Protein AF-A0A7S1SFV0-F1 (afdb_monomer_lite)

Sequence (123 aa):
PGSSALPRGGRAPKQPWRLMPHLRKTSHKAMRVTLEAAAARWNTELPDQCCCEFHAALGVARDICLSLLEKSCHETPMERQPGHCGQCGILGVQTDAGGRCNICGHDQHSAGGGEQSGSLMTL

Radius of gyration: 22.49 Å; chains: 1; bounding box: 50×84×43 Å

Organism: Alexandrium catenella (NCBI:txid2925)

pLDDT: mean 78.92, std 13.85, range [47.81, 95.56]

Structure (mmCIF, N/CA/C/O backbone):
data_AF-A0A7S1SFV0-F1
#
_entry.id   AF-A0A7S1SFV0-F1
#
loop_
_atom_site.group_PDB
_atom_site.id
_atom_site.type_symbol
_atom_site.label_atom_id
_atom_site.label_alt_id
_atom_site.label_comp_id
_atom_site.label_asym_id
_atom_site.label_entity_id
_atom_site.label_seq_id
_atom_site.pdbx_PDB_ins_code
_atom_site.Cartn_x
_atom_site.Cartn_y
_atom_site.Cartn_z
_atom_site.occupancy
_atom_site.B_iso_or_equiv
_atom_site.auth_seq_id
_atom_site.auth_comp_id
_atom_site.auth_asym_id
_atom_site.auth_atom_id
_atom_site.pdbx_PDB_model_num
ATOM 1 N N . PRO A 1 1 ? 16.773 50.721 -30.191 1.00 48.06 1 PRO A N 1
ATOM 2 C CA . PRO A 1 1 ? 17.404 50.473 -28.874 1.00 48.06 1 PRO A CA 1
ATOM 3 C C . PRO A 1 1 ? 16.341 50.239 -27.787 1.00 48.06 1 PRO A C 1
ATOM 5 O O . PRO A 1 1 ? 15.822 51.182 -27.206 1.00 48.06 1 PRO A O 1
ATOM 8 N N . GLY A 1 2 ? 15.975 48.975 -27.571 1.00 53.78 2 GLY A N 1
ATOM 9 C CA . GLY A 1 2 ? 15.012 48.561 -26.550 1.00 53.78 2 GLY A CA 1
ATOM 10 C C . GLY A 1 2 ? 15.431 47.207 -25.996 1.00 53.78 2 GLY A C 1
ATOM 11 O O . GLY A 1 2 ? 14.980 46.172 -26.474 1.00 53.78 2 GLY A O 1
ATOM 12 N N . SER A 1 3 ? 16.365 47.220 -25.045 1.00 57.78 3 SER A N 1
ATOM 13 C CA . SER A 1 3 ? 16.835 46.013 -24.363 1.00 57.78 3 SER A CA 1
ATOM 14 C C . SER A 1 3 ? 15.762 45.515 -23.399 1.00 57.78 3 SER A C 1
ATOM 16 O O . SER A 1 3 ? 15.602 46.055 -22.308 1.00 57.78 3 SER A O 1
ATOM 18 N N . SER A 1 4 ? 15.036 44.470 -23.800 1.00 63.72 4 SER A N 1
ATOM 19 C CA . SER A 1 4 ? 14.206 43.681 -22.888 1.00 63.72 4 SER A CA 1
ATOM 20 C C . SER A 1 4 ? 15.109 42.817 -22.013 1.00 63.72 4 SER A C 1
ATOM 22 O O . SER A 1 4 ? 15.677 41.821 -22.461 1.00 63.72 4 SER A O 1
ATOM 24 N N . ALA A 1 5 ? 15.270 43.232 -20.760 1.00 62.44 5 ALA A N 1
ATOM 25 C CA . ALA A 1 5 ? 15.933 42.452 -19.730 1.00 62.44 5 ALA A CA 1
ATOM 26 C C . ALA A 1 5 ? 15.050 41.254 -19.345 1.00 62.44 5 ALA A C 1
ATOM 28 O O . ALA A 1 5 ? 13.942 41.422 -18.841 1.00 62.44 5 ALA A O 1
ATOM 29 N N . LEU A 1 6 ? 15.543 40.036 -19.575 1.00 62.28 6 LEU A N 1
ATOM 30 C CA . LEU A 1 6 ? 14.917 38.822 -19.052 1.00 62.28 6 LEU A CA 1
ATOM 31 C C . LEU A 1 6 ? 15.194 38.704 -17.542 1.00 62.28 6 LEU A C 1
ATOM 33 O O . LEU A 1 6 ? 16.354 38.838 -17.135 1.00 62.28 6 LEU A O 1
ATOM 37 N N . PRO A 1 7 ? 14.187 38.401 -16.701 1.00 61.00 7 PRO A N 1
ATOM 38 C CA . PRO A 1 7 ? 14.411 38.148 -15.285 1.00 61.00 7 PRO A CA 1
ATOM 39 C C . PRO A 1 7 ? 15.166 36.824 -15.100 1.00 61.00 7 PRO A C 1
ATOM 41 O O . PRO A 1 7 ? 14.650 35.735 -15.354 1.00 61.00 7 PRO A O 1
ATOM 44 N N . ARG A 1 8 ? 16.418 36.921 -14.640 1.00 67.19 8 ARG A N 1
ATOM 45 C CA . ARG A 1 8 ? 17.223 35.788 -14.169 1.00 67.19 8 ARG A CA 1
ATOM 46 C C . ARG A 1 8 ? 16.876 35.535 -12.702 1.00 67.19 8 ARG A C 1
ATOM 48 O O . ARG A 1 8 ? 17.164 36.385 -11.868 1.00 67.19 8 ARG A O 1
ATOM 55 N N . GLY A 1 9 ? 16.291 34.379 -12.374 1.00 58.69 9 GLY A N 1
ATOM 56 C CA . GLY A 1 9 ? 16.179 33.976 -10.963 1.00 58.69 9 GLY A CA 1
ATOM 57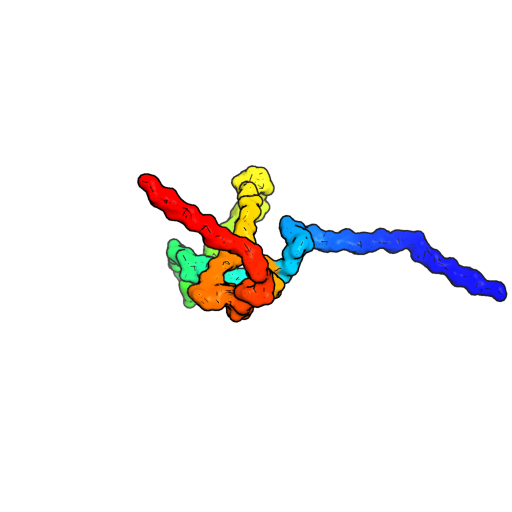 C C . GLY A 1 9 ? 15.125 32.943 -10.561 1.00 58.69 9 GLY A C 1
ATOM 58 O O . GLY A 1 9 ? 14.983 32.693 -9.367 1.00 58.69 9 GLY A O 1
ATOM 59 N N . GLY A 1 10 ? 14.388 32.323 -11.487 1.00 62.00 10 GLY A N 1
ATOM 60 C CA . GLY A 1 10 ? 13.471 31.235 -11.134 1.00 62.00 10 GLY A CA 1
ATOM 61 C C . GLY A 1 10 ? 14.244 29.996 -10.677 1.00 62.00 10 GLY A C 1
ATOM 62 O O . GLY A 1 10 ? 14.825 29.291 -11.500 1.00 62.00 10 GLY A O 1
ATOM 63 N N . ARG A 1 11 ? 14.277 29.725 -9.368 1.00 63.19 11 ARG A N 1
ATOM 64 C CA . ARG A 1 11 ? 14.809 28.470 -8.817 1.00 63.19 11 ARG A CA 1
ATOM 65 C C . ARG A 1 11 ? 13.978 27.331 -9.423 1.00 63.19 11 ARG A C 1
ATOM 67 O O . ARG A 1 11 ? 12.772 27.286 -9.192 1.00 63.19 11 ARG A O 1
ATOM 74 N N . ALA A 1 12 ? 14.595 26.464 -10.229 1.00 63.03 12 ALA A N 1
ATOM 75 C CA . ALA A 1 12 ? 13.890 25.340 -10.841 1.00 63.03 12 ALA A CA 1
ATOM 76 C C . ALA A 1 12 ? 13.146 24.546 -9.749 1.00 63.03 12 ALA A C 1
ATOM 78 O O . ALA A 1 12 ? 13.726 24.324 -8.677 1.00 63.03 12 ALA A O 1
ATOM 79 N N . PRO A 1 13 ? 11.878 24.150 -9.972 1.00 64.00 13 PRO A N 1
ATOM 80 C CA . PRO A 1 13 ? 11.139 23.374 -8.990 1.00 64.00 13 PRO A CA 1
ATOM 81 C C . PRO A 1 13 ? 11.944 22.116 -8.674 1.00 64.00 13 PRO A C 1
ATOM 83 O O . PRO A 1 13 ? 12.298 21.351 -9.574 1.00 64.00 13 PRO A O 1
ATOM 86 N N . LYS A 1 14 ? 12.283 21.932 -7.391 1.00 73.56 14 LYS A N 1
ATOM 87 C CA . LYS A 1 14 ? 12.921 20.701 -6.925 1.00 73.56 14 LYS A CA 1
ATOM 88 C C . LYS A 1 14 ? 11.998 19.562 -7.342 1.00 73.56 14 LYS A C 1
ATOM 90 O O . LYS A 1 14 ? 10.849 19.519 -6.908 1.00 73.56 14 LYS A O 1
ATOM 95 N N . GLN A 1 15 ? 12.484 18.695 -8.228 1.00 66.69 15 GLN A N 1
ATOM 96 C CA . GLN A 1 15 ? 11.766 17.486 -8.618 1.00 66.69 15 GLN A CA 1
ATOM 97 C C . GLN A 1 15 ? 11.280 16.782 -7.340 1.00 66.69 15 GLN A C 1
ATOM 99 O O . GLN A 1 15 ? 12.063 16.674 -6.389 1.00 66.69 15 GLN A O 1
ATOM 104 N N . PRO A 1 16 ? 10.009 16.346 -7.276 1.00 77.75 16 PRO A N 1
ATOM 105 C CA . PRO A 1 16 ? 9.494 15.679 -6.091 1.00 77.75 16 PRO A CA 1
ATOM 106 C C . PRO A 1 16 ? 10.353 14.447 -5.804 1.00 77.75 16 PRO A C 1
ATOM 108 O O . PRO A 1 16 ? 10.574 13.615 -6.689 1.00 77.75 16 PRO A O 1
ATOM 111 N N . TRP A 1 17 ? 10.871 14.367 -4.578 1.00 78.50 17 TRP A N 1
ATOM 112 C CA . TRP A 1 17 ? 11.728 13.267 -4.153 1.00 78.50 17 TRP A CA 1
ATOM 113 C C . TRP A 1 17 ? 10.957 11.947 -4.264 1.00 78.50 17 TRP A C 1
ATOM 115 O O . TRP A 1 17 ? 9.796 11.854 -3.865 1.00 78.50 17 TRP A O 1
ATOM 125 N N . ARG A 1 18 ? 11.589 10.937 -4.866 1.00 83.38 18 ARG A N 1
ATOM 126 C CA . ARG A 1 18 ? 11.040 9.585 -5.014 1.00 83.38 18 ARG A CA 1
ATOM 127 C C . ARG A 1 18 ? 11.888 8.633 -4.194 1.00 83.38 18 ARG A C 1
ATOM 129 O O . ARG A 1 18 ? 13.108 8.769 -4.196 1.00 83.38 18 ARG A O 1
ATOM 136 N N . LEU A 1 19 ? 11.245 7.629 -3.600 1.00 81.50 19 LEU A N 1
ATOM 137 C CA . LEU A 1 19 ? 11.936 6.580 -2.849 1.00 81.50 19 LEU A CA 1
ATOM 138 C C . LEU A 1 19 ? 13.032 5.900 -3.689 1.00 81.50 19 LEU A C 1
ATOM 140 O O . LEU A 1 19 ? 14.136 5.667 -3.209 1.00 81.50 19 LEU A O 1
ATOM 144 N N . MET A 1 20 ? 12.744 5.643 -4.970 1.00 82.75 20 MET A N 1
ATOM 145 C CA . MET A 1 20 ? 13.704 5.119 -5.944 1.00 82.75 20 MET A CA 1
ATOM 146 C C . MET A 1 20 ? 13.719 6.025 -7.186 1.00 82.75 20 MET A C 1
ATOM 148 O O . MET A 1 20 ? 12.883 5.862 -8.077 1.00 82.75 20 MET A O 1
ATOM 152 N N . PRO A 1 21 ? 14.634 7.013 -7.263 1.00 85.12 21 PRO A N 1
ATOM 153 C CA . PRO A 1 21 ? 14.627 8.034 -8.319 1.00 85.12 21 PRO A CA 1
ATOM 154 C C . PRO A 1 21 ? 14.799 7.492 -9.741 1.00 85.12 21 PRO A C 1
ATOM 156 O O . PRO A 1 21 ? 14.310 8.099 -10.689 1.00 85.12 21 PRO A O 1
ATOM 159 N N . HIS A 1 22 ? 15.474 6.350 -9.881 1.00 82.62 22 HIS A N 1
ATOM 160 C CA . HIS A 1 22 ? 15.736 5.688 -11.160 1.00 82.62 22 HIS A CA 1
ATOM 161 C C . HIS A 1 22 ? 14.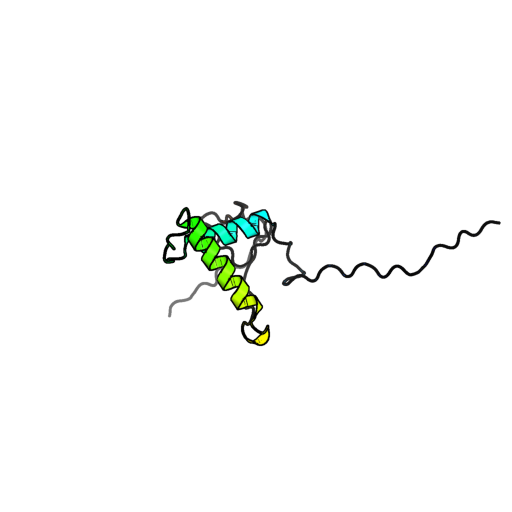545 4.862 -11.668 1.00 82.62 22 HIS A C 1
ATOM 163 O O . HIS A 1 22 ? 14.588 4.358 -12.787 1.00 82.62 22 HIS A O 1
ATOM 169 N N . LEU A 1 23 ? 13.477 4.728 -10.874 1.00 81.06 23 LEU A N 1
ATOM 170 C CA . LEU A 1 23 ? 12.288 3.971 -11.247 1.00 81.06 23 LEU A CA 1
ATOM 171 C C . LEU A 1 23 ? 11.146 4.873 -11.717 1.00 81.06 23 LEU A C 1
ATOM 173 O O . LEU A 1 23 ? 11.020 6.053 -11.351 1.00 81.06 23 LEU A O 1
ATOM 177 N N . ARG A 1 24 ? 10.258 4.288 -12.527 1.00 84.94 24 ARG A N 1
ATOM 178 C CA . ARG A 1 24 ? 9.001 4.937 -12.903 1.00 84.94 24 ARG A CA 1
ATOM 179 C C . ARG A 1 24 ? 8.113 5.096 -11.673 1.00 84.94 24 ARG A C 1
ATOM 181 O O . ARG A 1 24 ? 8.024 4.209 -10.831 1.00 84.94 24 ARG A O 1
ATOM 188 N N . LYS A 1 25 ? 7.425 6.238 -11.590 1.00 88.06 25 LYS A N 1
ATOM 189 C CA . LYS A 1 25 ? 6.415 6.473 -10.555 1.00 88.06 25 LYS A CA 1
ATOM 190 C C . LYS A 1 25 ? 5.304 5.437 -10.715 1.00 88.06 25 LYS A C 1
ATOM 192 O O . LYS A 1 25 ? 4.716 5.338 -11.791 1.00 88.06 25 LYS A O 1
ATOM 197 N N . THR A 1 26 ? 4.975 4.744 -9.633 1.00 91.50 26 THR A N 1
ATOM 198 C CA . THR A 1 26 ? 3.822 3.851 -9.599 1.00 91.50 26 THR A CA 1
ATOM 199 C C . THR A 1 26 ? 2.538 4.614 -9.914 1.00 91.50 26 THR A C 1
ATOM 201 O O . THR A 1 26 ? 2.283 5.685 -9.357 1.00 91.50 26 THR A O 1
ATOM 204 N N . SER A 1 27 ? 1.721 4.085 -10.826 1.00 91.56 27 SER A N 1
ATOM 205 C CA . SER A 1 27 ? 0.443 4.723 -11.161 1.00 91.56 27 SER A CA 1
ATOM 206 C C . SER A 1 27 ? -0.544 4.626 -9.992 1.00 91.56 27 SER A C 1
ATOM 208 O O . SER A 1 27 ? -0.553 3.637 -9.263 1.00 91.56 27 SER A O 1
ATOM 210 N N . HIS A 1 28 ? -1.425 5.619 -9.836 1.00 92.00 28 HIS A N 1
ATOM 211 C CA . HIS A 1 28 ? -2.441 5.603 -8.773 1.00 92.00 28 HIS A CA 1
ATOM 212 C C . HIS A 1 28 ? -3.364 4.375 -8.876 1.00 92.00 28 HIS A C 1
ATOM 214 O O . HIS A 1 28 ? -3.729 3.774 -7.870 1.00 92.00 28 HIS A O 1
ATOM 220 N N . LYS A 1 29 ? -3.682 3.950 -10.108 1.00 92.38 29 LYS A N 1
ATOM 221 C CA . LYS A 1 29 ? -4.426 2.711 -10.369 1.00 92.38 29 LYS A CA 1
ATOM 222 C C . LYS A 1 29 ? -3.681 1.487 -9.832 1.00 92.38 29 LYS A C 1
ATOM 224 O O . LYS A 1 29 ? -4.298 0.669 -9.163 1.00 92.38 29 LYS A O 1
ATOM 229 N N . ALA A 1 30 ? -2.378 1.376 -10.102 1.00 89.12 30 ALA A N 1
ATOM 230 C CA . ALA A 1 30 ? -1.571 0.267 -9.599 1.00 89.12 30 ALA A CA 1
ATOM 231 C C . ALA A 1 30 ? -1.499 0.274 -8.066 1.00 89.12 30 ALA A C 1
ATOM 233 O O . ALA A 1 30 ? -1.712 -0.775 -7.477 1.00 89.12 30 ALA A O 1
ATOM 234 N N . MET A 1 31 ? -1.304 1.441 -7.434 1.00 92.50 31 MET A N 1
ATOM 235 C CA . MET A 1 31 ? -1.318 1.575 -5.967 1.00 92.50 31 MET A CA 1
ATOM 236 C C . MET A 1 31 ? -2.636 1.082 -5.355 1.00 92.50 31 MET A C 1
ATOM 238 O O . MET A 1 31 ? -2.621 0.313 -4.395 1.00 92.50 31 MET A O 1
ATOM 242 N N . ARG A 1 32 ? -3.775 1.489 -5.933 1.00 93.81 32 ARG A N 1
ATOM 243 C CA . ARG A 1 32 ? -5.100 1.064 -5.468 1.00 93.81 32 ARG A CA 1
ATOM 244 C C . ARG A 1 32 ? -5.278 -0.448 -5.589 1.00 93.81 32 ARG A C 1
ATOM 246 O O . ARG A 1 32 ? -5.604 -1.088 -4.601 1.00 93.81 32 ARG A O 1
ATOM 253 N N . VAL A 1 33 ? -4.989 -1.016 -6.761 1.00 92.50 33 VAL A N 1
ATOM 254 C CA . VAL A 1 33 ? -5.103 -2.467 -6.998 1.00 92.50 33 VAL A CA 1
ATOM 255 C C . VAL A 1 33 ? -4.192 -3.257 -6.060 1.00 92.50 33 VAL A C 1
ATOM 257 O O . VAL A 1 33 ? -4.599 -4.291 -5.543 1.00 92.50 33 VAL A O 1
ATOM 260 N N . THR A 1 34 ? -2.973 -2.779 -5.791 1.00 91.94 34 THR A N 1
ATOM 261 C CA . THR A 1 34 ? -2.092 -3.452 -4.828 1.00 91.94 34 THR A CA 1
ATOM 262 C C . THR A 1 34 ? -2.618 -3.398 -3.403 1.00 91.94 34 THR A C 1
ATOM 264 O O . THR A 1 34 ? -2.469 -4.381 -2.685 1.00 91.94 34 THR A O 1
ATOM 267 N N . LEU A 1 35 ? -3.246 -2.292 -2.996 1.00 94.06 35 LEU A N 1
ATOM 268 C CA . LEU A 1 35 ? -3.854 -2.189 -1.673 1.00 94.06 35 LEU A CA 1
ATOM 269 C C . LEU A 1 35 ? -5.085 -3.096 -1.560 1.00 94.06 35 LEU A C 1
ATOM 271 O O . LEU A 1 35 ? -5.206 -3.819 -0.581 1.00 94.06 35 LEU A O 1
ATOM 275 N N . GLU A 1 36 ? -5.947 -3.116 -2.581 1.00 93.00 36 GLU A N 1
ATOM 276 C CA . GLU A 1 36 ? -7.106 -4.016 -2.668 1.00 93.00 36 GLU A CA 1
ATOM 277 C C . GLU A 1 36 ? -6.669 -5.487 -2.583 1.00 93.00 36 GLU A C 1
ATOM 279 O O . GLU A 1 36 ? -7.191 -6.249 -1.773 1.00 93.00 36 GLU A O 1
ATOM 284 N N . ALA A 1 37 ? -5.661 -5.876 -3.369 1.00 90.75 37 ALA A N 1
ATOM 285 C CA . ALA A 1 37 ? -5.123 -7.233 -3.372 1.00 90.75 37 ALA A CA 1
ATOM 286 C C . ALA A 1 37 ? -4.434 -7.613 -2.052 1.00 90.75 37 ALA A C 1
ATOM 288 O O . ALA A 1 37 ? -4.449 -8.785 -1.680 1.00 90.75 37 ALA A O 1
ATOM 289 N N . ALA A 1 38 ? -3.813 -6.654 -1.358 1.00 92.00 38 ALA A N 1
ATOM 290 C CA . ALA A 1 38 ? -3.231 -6.878 -0.038 1.00 92.00 38 ALA A CA 1
ATOM 291 C C . ALA A 1 38 ? -4.323 -7.056 1.025 1.00 92.00 38 ALA A C 1
ATOM 293 O O . ALA A 1 38 ? -4.301 -8.051 1.744 1.00 92.00 38 ALA A O 1
ATOM 294 N N . ALA A 1 39 ? -5.300 -6.147 1.067 1.00 92.56 39 ALA A N 1
ATOM 295 C CA . ALA A 1 39 ? -6.414 -6.182 2.010 1.00 92.56 39 ALA A CA 1
ATOM 296 C C . ALA A 1 39 ? -7.251 -7.463 1.865 1.00 92.56 39 ALA A C 1
ATOM 298 O O . ALA A 1 39 ? -7.614 -8.072 2.864 1.00 92.56 39 ALA A O 1
ATOM 299 N N . ALA A 1 40 ? -7.473 -7.939 0.635 1.00 89.88 40 ALA A N 1
ATOM 300 C CA . ALA A 1 40 ? -8.196 -9.186 0.364 1.00 89.88 40 ALA A CA 1
ATOM 301 C C . ALA A 1 40 ? -7.499 -10.459 0.892 1.00 89.88 40 ALA A C 1
ATOM 303 O O . ALA A 1 40 ? -8.095 -11.531 0.878 1.00 89.88 40 ALA A O 1
ATOM 304 N N . ARG A 1 41 ? -6.232 -10.372 1.321 1.00 92.75 41 ARG A N 1
ATOM 305 C CA . ARG A 1 41 ? -5.480 -11.495 1.911 1.00 92.75 41 ARG A CA 1
ATOM 306 C C . ARG A 1 41 ? -5.448 -11.452 3.434 1.00 92.75 41 ARG A C 1
ATOM 308 O O . ARG A 1 41 ? -4.865 -12.344 4.047 1.00 92.75 41 ARG A O 1
ATOM 315 N N . TRP A 1 42 ? -5.987 -10.403 4.046 1.00 92.69 42 TRP A N 1
ATOM 316 C CA . TRP A 1 42 ? -5.989 -10.269 5.492 1.00 92.69 42 TRP A CA 1
ATOM 317 C C . TRP A 1 42 ? -7.189 -10.996 6.074 1.00 92.69 42 TRP A C 1
ATOM 319 O O . TRP A 1 42 ? -8.315 -10.832 5.615 1.00 92.69 42 TRP A O 1
ATOM 329 N N . ASN A 1 43 ? -6.937 -11.787 7.109 1.00 91.38 43 ASN A N 1
ATOM 330 C CA . ASN A 1 43 ? -7.986 -12.426 7.884 1.00 91.38 43 ASN A CA 1
ATOM 331 C C . ASN A 1 43 ? -8.350 -11.510 9.059 1.00 91.38 43 ASN A C 1
ATOM 333 O O . ASN A 1 43 ? -7.763 -11.620 10.135 1.00 91.38 43 ASN A O 1
ATOM 337 N N . THR A 1 44 ? -9.231 -10.544 8.813 1.00 89.88 44 THR A N 1
ATOM 338 C CA . THR A 1 44 ? -9.662 -9.550 9.807 1.00 89.88 44 THR A CA 1
ATOM 339 C C . THR A 1 44 ? -11.047 -9.873 10.342 1.00 89.88 44 THR A C 1
ATOM 341 O O . THR A 1 44 ? -11.896 -10.369 9.605 1.00 89.88 44 THR A O 1
ATOM 344 N N . GLU A 1 45 ? -11.307 -9.520 11.598 1.00 90.19 45 GLU A N 1
ATOM 345 C CA . GLU A 1 45 ? -12.666 -9.549 12.138 1.00 90.19 45 GLU A CA 1
ATOM 346 C C . GLU A 1 45 ? -13.554 -8.536 11.400 1.00 90.19 45 GLU A C 1
ATOM 348 O O . GLU A 1 45 ? -13.088 -7.462 11.012 1.00 90.19 45 GLU A O 1
ATOM 353 N N . LEU A 1 46 ? -14.824 -8.890 11.189 1.00 88.69 46 LEU A N 1
ATOM 354 C CA . LEU A 1 46 ? -15.810 -8.029 10.542 1.00 88.69 46 LEU A CA 1
ATOM 355 C C . LEU A 1 46 ? -16.552 -7.217 11.618 1.00 88.69 46 LEU A C 1
ATOM 357 O O . LEU A 1 46 ? -17.325 -7.806 12.370 1.00 88.69 46 LEU A O 1
ATOM 361 N N . PRO A 1 47 ? -16.362 -5.888 11.705 1.00 88.00 47 PRO A N 1
ATOM 362 C CA 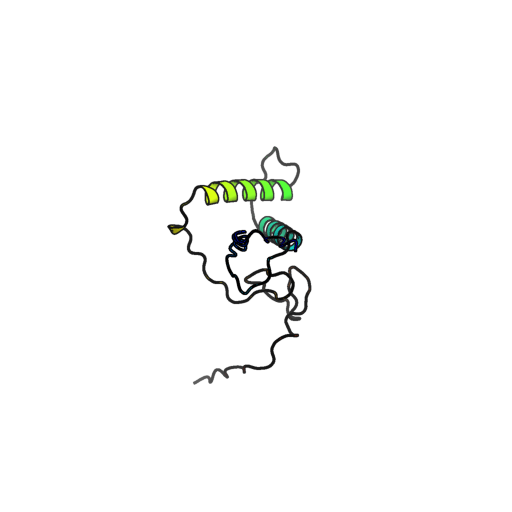. PRO A 1 47 ? -17.130 -5.063 12.628 1.00 88.00 47 PRO A CA 1
ATOM 363 C C . PRO A 1 47 ? -18.589 -4.961 12.173 1.00 88.00 47 PRO A C 1
ATOM 365 O O . PRO A 1 47 ? -18.851 -4.804 10.979 1.00 88.00 47 PRO A O 1
ATOM 368 N N . ASP A 1 48 ? -19.525 -4.921 13.122 1.00 89.75 48 ASP A N 1
ATOM 369 C CA . ASP A 1 48 ? -20.972 -4.850 12.844 1.00 89.75 48 ASP A CA 1
ATOM 370 C C . ASP A 1 48 ? -21.386 -3.625 12.004 1.00 89.75 48 ASP A C 1
ATOM 372 O O . ASP A 1 48 ? -22.407 -3.635 11.319 1.00 89.75 48 ASP A O 1
ATOM 376 N N . GLN A 1 49 ? -20.587 -2.553 12.030 1.00 91.44 49 GLN A N 1
ATOM 377 C CA . GLN A 1 49 ? -20.836 -1.316 11.280 1.00 91.44 49 GLN A CA 1
ATOM 378 C C . GLN A 1 49 ? -20.348 -1.326 9.819 1.00 91.44 49 GLN A C 1
ATOM 380 O O . GLN A 1 49 ? -20.538 -0.339 9.104 1.00 91.44 49 GLN A O 1
ATOM 385 N N . CYS A 1 50 ? -19.700 -2.395 9.353 1.00 92.19 50 CYS A N 1
ATOM 386 C CA . CYS A 1 50 ? -19.208 -2.484 7.979 1.00 92.19 50 CYS A CA 1
ATOM 387 C C . CYS A 1 50 ? -20.231 -3.155 7.056 1.00 92.19 50 CYS A C 1
ATOM 389 O O . CYS A 1 50 ? -20.837 -4.163 7.395 1.00 92.19 50 CYS A O 1
ATOM 391 N N . CYS A 1 51 ? -20.387 -2.633 5.837 1.00 93.06 51 CYS A N 1
ATOM 392 C CA . CYS A 1 51 ? -21.340 -3.195 4.876 1.00 93.06 51 CYS A CA 1
ATOM 393 C C . CYS A 1 51 ? -20.854 -4.484 4.186 1.00 93.06 51 CYS A C 1
ATOM 395 O O . CYS A 1 51 ? -21.670 -5.189 3.596 1.00 93.06 51 CYS A O 1
ATOM 397 N N . CYS A 1 52 ? -19.548 -4.780 4.213 1.00 92.38 52 CYS A N 1
ATOM 398 C CA . CYS A 1 52 ? -18.964 -6.027 3.712 1.00 92.38 52 CYS A CA 1
ATOM 399 C C . CYS A 1 52 ? -17.530 -6.244 4.232 1.00 92.38 52 CYS A C 1
ATOM 401 O O . CYS A 1 52 ? -16.890 -5.311 4.723 1.00 92.38 52 CYS A O 1
ATOM 403 N N . GLU A 1 53 ? -17.004 -7.458 4.038 1.00 93.06 53 GLU A N 1
ATOM 404 C CA . GLU A 1 53 ? -15.629 -7.866 4.383 1.00 93.06 53 GLU A CA 1
ATOM 405 C C . GLU A 1 53 ? -14.569 -6.953 3.761 1.00 93.06 53 GLU A C 1
ATOM 407 O O . GLU A 1 53 ? -13.617 -6.548 4.423 1.00 93.06 53 GLU A O 1
ATOM 412 N N . PHE A 1 54 ? -14.766 -6.550 2.504 1.00 91.88 54 PHE A N 1
ATOM 413 C CA . PHE A 1 54 ? -13.839 -5.657 1.815 1.00 91.88 54 PHE A CA 1
ATOM 414 C C . PHE A 1 54 ? -13.742 -4.281 2.490 1.00 91.88 54 PHE A C 1
ATOM 416 O O . PHE A 1 54 ? -12.642 -3.767 2.696 1.00 91.88 54 PHE A O 1
ATOM 423 N N . HIS A 1 55 ? -14.874 -3.683 2.876 1.00 93.25 55 HIS A N 1
ATOM 424 C CA . HIS A 1 55 ? -14.861 -2.393 3.570 1.00 93.25 55 HIS A CA 1
ATOM 425 C C . HIS A 1 55 ? -14.331 -2.507 5.004 1.00 9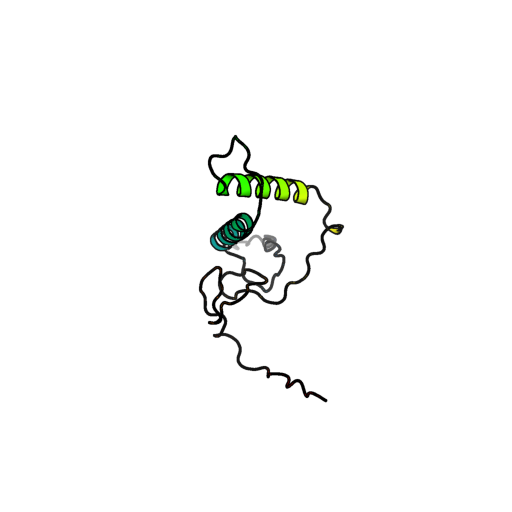3.25 55 HIS A C 1
ATOM 427 O O . HIS A 1 55 ? -13.697 -1.563 5.472 1.00 93.25 55 HIS A O 1
ATOM 433 N N . ALA A 1 56 ? -14.518 -3.648 5.673 1.00 94.06 56 ALA A N 1
ATOM 434 C CA . ALA A 1 56 ? -13.871 -3.913 6.957 1.00 94.06 56 ALA A CA 1
ATOM 435 C C . ALA A 1 56 ? -12.345 -3.999 6.819 1.00 94.06 56 ALA A C 1
ATOM 437 O O . ALA A 1 56 ? -11.631 -3.294 7.530 1.00 94.06 56 ALA A O 1
ATOM 438 N N . ALA A 1 57 ? -11.839 -4.758 5.842 1.00 94.75 57 ALA A N 1
ATOM 439 C CA . ALA A 1 57 ? -10.406 -4.864 5.577 1.00 94.75 57 ALA A CA 1
ATOM 440 C C . ALA A 1 57 ? -9.782 -3.507 5.199 1.00 94.75 57 ALA A C 1
ATOM 442 O O . ALA A 1 57 ? -8.683 -3.181 5.650 1.00 94.75 57 ALA A O 1
ATOM 443 N N . LEU A 1 58 ? -10.489 -2.669 4.426 1.00 94.50 58 LEU A N 1
ATOM 444 C CA . LEU A 1 58 ? -10.055 -1.294 4.145 1.00 94.50 58 LEU A CA 1
ATOM 445 C C . LEU A 1 58 ? -10.072 -0.392 5.386 1.00 94.50 58 LEU A C 1
ATOM 447 O O . LEU A 1 58 ? -9.196 0.463 5.516 1.00 94.50 58 LEU A O 1
ATOM 451 N N . GLY A 1 59 ? -11.037 -0.573 6.291 1.00 94.19 59 GLY A N 1
ATOM 452 C CA . GLY A 1 59 ? -11.060 0.098 7.592 1.00 94.19 59 GLY A CA 1
ATOM 453 C C . GLY A 1 59 ? -9.817 -0.242 8.412 1.00 94.19 59 GLY A C 1
ATOM 454 O O . GLY A 1 59 ? -9.084 0.656 8.821 1.00 94.19 59 GLY A O 1
ATOM 455 N N . VAL A 1 60 ? -9.500 -1.534 8.526 1.00 94.19 60 VAL A N 1
ATOM 456 C CA . VAL A 1 60 ? -8.270 -2.009 9.177 1.00 94.19 60 VAL A CA 1
ATOM 457 C C . VAL A 1 60 ? -7.024 -1.445 8.487 1.00 94.19 60 VAL A C 1
ATOM 459 O O . VAL A 1 60 ? -6.110 -0.971 9.158 1.00 94.19 60 VAL A O 1
ATOM 462 N N . ALA A 1 61 ? -6.986 -1.421 7.149 1.00 94.56 61 ALA A N 1
ATOM 463 C CA . ALA A 1 61 ? -5.857 -0.869 6.396 1.00 94.56 61 ALA A CA 1
ATOM 464 C C . ALA A 1 61 ? -5.631 0.609 6.715 1.00 94.56 61 ALA A C 1
ATOM 466 O O . ALA A 1 61 ? -4.497 1.033 6.937 1.00 94.56 61 ALA A O 1
ATOM 467 N N . ARG A 1 62 ? -6.716 1.387 6.762 1.00 95.56 62 ARG A N 1
ATOM 468 C CA . ARG A 1 62 ? -6.687 2.801 7.130 1.00 95.56 62 ARG A CA 1
ATOM 469 C C . ARG A 1 62 ? -6.108 2.991 8.529 1.00 95.56 62 ARG A C 1
ATOM 471 O O . ARG A 1 62 ? -5.213 3.818 8.687 1.00 95.56 62 ARG A O 1
ATOM 478 N N . ASP A 1 63 ? -6.583 2.236 9.510 1.00 94.94 63 ASP A N 1
ATOM 479 C CA . ASP A 1 63 ? -6.165 2.402 10.903 1.00 94.94 63 ASP A CA 1
ATOM 480 C C . ASP A 1 63 ? -4.700 1.983 11.111 1.00 94.94 63 ASP A C 1
ATOM 482 O O . ASP A 1 63 ? -3.938 2.694 11.768 1.00 94.94 63 ASP A O 1
ATOM 486 N N . ILE A 1 64 ? -4.252 0.909 10.447 1.00 94.06 64 ILE A N 1
ATOM 487 C CA . ILE A 1 64 ? -2.834 0.519 10.403 1.00 94.06 64 ILE A CA 1
ATOM 488 C C . ILE A 1 64 ? -1.988 1.630 9.773 1.00 94.06 64 ILE A C 1
ATOM 490 O O . ILE A 1 64 ? -0.946 1.985 10.318 1.00 94.06 64 ILE A O 1
ATOM 494 N N . CYS A 1 65 ? -2.416 2.206 8.644 1.00 93.50 65 CYS A N 1
ATOM 495 C CA . CYS A 1 65 ? -1.692 3.307 8.011 1.00 93.50 65 CYS A CA 1
ATOM 496 C C . CYS A 1 65 ? -1.571 4.526 8.932 1.00 93.50 65 CYS A C 1
ATOM 498 O O . CYS A 1 65 ? -0.497 5.117 8.991 1.00 93.50 65 CYS A O 1
ATOM 500 N N . LEU A 1 66 ? -2.633 4.889 9.658 1.00 95.06 66 LEU A N 1
ATOM 501 C CA . LEU A 1 66 ? -2.588 5.979 10.637 1.00 95.06 66 LEU A CA 1
ATOM 502 C C . LEU A 1 66 ? -1.587 5.674 11.757 1.00 95.06 66 LEU A C 1
ATOM 504 O O . LEU A 1 66 ? -0.715 6.496 12.019 1.00 95.06 66 LEU A O 1
ATOM 508 N N . SER A 1 67 ? -1.627 4.468 12.327 1.00 92.25 67 SER A N 1
ATOM 509 C CA . SER A 1 67 ? -0.669 4.050 13.358 1.00 92.25 67 SER A CA 1
ATOM 510 C C . SER A 1 67 ? 0.780 4.034 12.850 1.00 92.25 67 SER A C 1
ATOM 512 O O . SER A 1 67 ? 1.700 4.423 13.565 1.00 92.25 67 SER A O 1
ATOM 514 N N . LEU A 1 68 ? 1.016 3.629 11.597 1.00 88.94 68 LEU A N 1
ATOM 515 C CA . LEU A 1 68 ? 2.350 3.664 10.991 1.00 88.94 68 LEU A CA 1
ATOM 516 C C . LEU A 1 68 ? 2.853 5.093 10.744 1.00 88.94 68 LEU A C 1
ATOM 518 O O . LEU A 1 68 ? 4.058 5.317 10.811 1.00 88.94 68 LEU A O 1
ATOM 522 N N . LEU A 1 69 ? 1.962 6.051 10.471 1.00 89.88 69 LEU A N 1
ATOM 523 C CA . LEU A 1 69 ? 2.327 7.464 10.308 1.00 89.88 69 LEU A CA 1
ATOM 524 C C . LEU A 1 69 ? 2.746 8.128 11.627 1.00 89.88 69 LEU A C 1
ATOM 526 O O . LEU A 1 69 ? 3.451 9.133 11.595 1.00 89.88 69 LEU A O 1
ATOM 530 N N . GLU A 1 70 ? 2.333 7.573 12.767 1.00 91.69 70 GLU A N 1
ATOM 531 C CA . GLU A 1 70 ? 2.739 8.036 14.099 1.00 91.69 70 GLU A CA 1
ATOM 532 C C . GLU A 1 70 ? 4.139 7.537 14.498 1.00 91.69 70 GLU A C 1
ATOM 534 O O . GLU A 1 70 ? 4.761 8.105 15.397 1.00 91.69 70 GLU A O 1
ATOM 539 N N . LYS A 1 71 ? 4.662 6.500 13.827 1.00 88.00 71 LYS A N 1
ATOM 540 C CA . LYS A 1 71 ? 5.987 5.929 14.111 1.00 88.00 71 LYS A CA 1
ATOM 541 C C . LYS A 1 71 ? 7.120 6.768 13.531 1.00 88.00 71 LYS A C 1
ATOM 543 O O . LYS A 1 71 ? 6.982 7.432 12.503 1.00 88.00 71 LYS A O 1
ATOM 548 N N . SER A 1 72 ? 8.291 6.694 14.163 1.00 84.44 72 SER A N 1
ATOM 549 C CA . SER A 1 72 ? 9.478 7.381 13.654 1.00 84.44 72 SER A CA 1
ATOM 550 C C . SER A 1 72 ? 10.116 6.594 12.502 1.00 84.44 72 SER A C 1
ATOM 552 O O . SER A 1 72 ? 10.145 5.363 12.499 1.00 84.44 72 SER A O 1
ATOM 554 N N . CYS A 1 73 ? 10.694 7.294 11.519 1.00 78.31 73 CYS A N 1
ATOM 555 C CA . CYS A 1 73 ? 11.298 6.664 10.335 1.00 78.31 73 CYS A CA 1
ATOM 556 C C . CYS A 1 73 ? 12.416 5.652 10.658 1.00 78.31 73 CYS A C 1
ATOM 558 O O . CYS A 1 73 ? 12.744 4.817 9.819 1.00 78.31 73 CYS A O 1
ATOM 560 N N . HIS A 1 74 ? 13.021 5.730 11.847 1.00 75.06 74 HIS A N 1
ATOM 561 C CA . HIS A 1 74 ? 14.093 4.830 12.275 1.00 75.06 74 HIS A CA 1
ATOM 562 C C . HIS A 1 74 ? 13.594 3.441 12.693 1.00 75.06 74 HIS A C 1
ATOM 564 O O . HIS A 1 74 ? 14.381 2.500 12.713 1.00 75.06 74 HIS A O 1
ATOM 570 N N . GLU A 1 75 ? 12.304 3.292 12.996 1.00 73.56 75 GLU A N 1
ATOM 571 C CA . GLU A 1 75 ? 11.737 2.046 13.526 1.00 73.56 75 GLU A CA 1
ATOM 572 C C . GLU A 1 75 ? 11.349 1.048 12.432 1.00 73.56 75 GLU A C 1
ATOM 574 O O . GLU A 1 75 ? 11.089 -0.116 12.723 1.00 73.56 75 GLU A O 1
ATOM 579 N N . THR A 1 76 ? 11.284 1.481 11.170 1.00 69.88 76 THR A N 1
ATOM 580 C CA . THR A 1 76 ? 10.901 0.619 10.044 1.00 69.88 76 THR A CA 1
ATOM 581 C C . THR A 1 76 ? 11.896 0.790 8.896 1.00 69.88 76 THR A C 1
ATOM 583 O O . THR A 1 76 ? 11.706 1.662 8.042 1.00 69.88 76 THR A O 1
ATOM 586 N N . PRO A 1 77 ? 12.980 -0.007 8.850 1.00 72.00 77 PRO A N 1
ATOM 587 C CA . PRO A 1 77 ? 13.906 0.044 7.729 1.00 72.00 77 PRO A CA 1
ATOM 588 C C . PRO A 1 77 ? 13.176 -0.354 6.441 1.00 72.00 77 PRO A C 1
ATOM 590 O O . PRO A 1 77 ? 12.613 -1.442 6.336 1.00 72.00 77 PRO A O 1
ATOM 593 N N . MET A 1 78 ? 13.186 0.527 5.437 1.00 71.62 78 MET A N 1
ATOM 594 C CA . MET A 1 78 ? 12.744 0.158 4.093 1.00 71.62 78 MET A CA 1
ATOM 595 C C . MET A 1 78 ? 13.808 -0.734 3.457 1.00 71.62 78 MET A C 1
ATOM 597 O O . MET A 1 78 ? 14.795 -0.246 2.901 1.00 71.62 78 MET A O 1
ATOM 601 N N . GLU A 1 79 ? 13.614 -2.047 3.542 1.00 69.38 79 GLU A N 1
ATOM 602 C CA . GLU A 1 79 ? 14.430 -2.989 2.786 1.00 69.38 79 GLU A CA 1
ATOM 603 C C . GLU A 1 79 ? 14.270 -2.729 1.284 1.00 69.38 79 GLU A C 1
ATOM 605 O O . GLU A 1 79 ? 13.160 -2.600 0.754 1.00 69.38 79 GLU A O 1
ATOM 610 N N . ARG A 1 80 ? 15.399 -2.639 0.575 1.00 66.69 80 ARG A N 1
ATOM 611 C CA . ARG A 1 80 ? 15.398 -2.519 -0.884 1.00 66.69 80 ARG A CA 1
ATOM 612 C C . ARG A 1 80 ? 14.979 -3.861 -1.474 1.00 66.69 80 ARG A C 1
ATOM 614 O O . ARG A 1 80 ? 15.789 -4.777 -1.558 1.00 66.69 80 ARG A O 1
ATOM 621 N N . GLN A 1 81 ? 13.720 -3.962 -1.885 1.00 69.00 81 GLN A N 1
ATOM 622 C CA . GLN A 1 81 ? 13.204 -5.156 -2.547 1.00 69.00 81 GLN A CA 1
ATOM 623 C C . GLN A 1 81 ? 13.876 -5.343 -3.922 1.00 69.00 81 GLN A C 1
ATOM 625 O O . GLN A 1 81 ? 13.956 -4.377 -4.693 1.00 69.00 81 GLN A O 1
ATOM 630 N N . PRO A 1 82 ? 14.364 -6.553 -4.255 1.00 60.59 82 PRO A N 1
ATOM 631 C CA . PRO A 1 82 ? 14.922 -6.832 -5.569 1.00 60.59 82 PRO A CA 1
ATOM 632 C C . PRO A 1 82 ? 13.794 -6.895 -6.609 1.00 60.59 82 PRO A C 1
ATOM 634 O O . PRO A 1 82 ? 12.871 -7.698 -6.510 1.00 60.59 82 PRO A O 1
ATOM 637 N N . GLY A 1 83 ? 13.876 -6.036 -7.625 1.00 72.12 83 GLY A N 1
ATOM 638 C CA . GLY A 1 83 ? 12.988 -6.067 -8.789 1.00 72.12 83 GLY A CA 1
ATOM 639 C C . GLY A 1 83 ? 11.791 -5.110 -8.731 1.00 72.12 83 GLY A C 1
ATOM 640 O O . GLY A 1 83 ? 11.222 -4.809 -7.681 1.00 72.12 83 GLY A O 1
ATOM 641 N N . HIS A 1 84 ? 11.406 -4.611 -9.906 1.00 78.06 84 HIS A N 1
ATOM 642 C CA . HIS A 1 84 ? 10.235 -3.759 -10.106 1.00 78.06 84 HIS A CA 1
ATOM 643 C C . HIS A 1 84 ? 9.638 -4.002 -11.495 1.00 78.06 84 HIS A C 1
ATOM 645 O O . HIS A 1 84 ? 10.327 -4.455 -12.406 1.00 78.06 84 HIS A O 1
ATOM 651 N N . CYS A 1 85 ? 8.366 -3.661 -11.687 1.00 80.56 85 CYS A N 1
ATOM 652 C CA . CYS A 1 85 ? 7.768 -3.676 -13.017 1.00 80.56 85 CYS A CA 1
ATOM 653 C C . CYS A 1 85 ? 8.146 -2.441 -13.835 1.00 80.56 85 CYS A C 1
ATOM 655 O O . CYS A 1 85 ? 7.814 -1.320 -13.443 1.00 80.56 85 CYS A O 1
ATOM 657 N N . GLY A 1 86 ? 8.733 -2.651 -15.018 1.00 79.81 86 GLY A N 1
ATOM 658 C CA . GLY A 1 86 ? 9.123 -1.571 -15.932 1.00 79.81 86 GLY A CA 1
ATOM 659 C C . GLY A 1 86 ? 7.947 -0.738 -16.463 1.00 79.81 86 GLY A C 1
ATOM 660 O O . GLY A 1 86 ? 8.134 0.412 -16.861 1.00 79.81 86 GLY A O 1
ATOM 661 N N . GLN A 1 87 ? 6.724 -1.279 -16.420 1.00 85.75 87 GLN A N 1
ATOM 662 C CA . GLN A 1 87 ? 5.519 -0.585 -16.874 1.00 85.75 87 GLN A CA 1
ATOM 663 C C . GLN A 1 87 ? 4.771 0.121 -15.737 1.00 85.75 87 GLN A C 1
ATOM 665 O O . GLN A 1 87 ? 4.491 1.315 -15.846 1.00 85.75 87 GLN A O 1
ATOM 670 N N . CYS A 1 88 ? 4.440 -0.583 -14.646 1.00 82.81 88 CYS A N 1
ATOM 671 C CA . CYS A 1 88 ? 3.606 -0.024 -13.574 1.00 82.81 88 CYS A CA 1
ATOM 672 C C . CYS A 1 88 ? 4.375 0.475 -12.343 1.00 82.81 88 CYS A C 1
ATOM 674 O O . CYS A 1 88 ? 3.751 1.112 -11.496 1.00 82.81 88 CYS A O 1
ATOM 676 N N . GLY A 1 89 ? 5.683 0.211 -12.237 1.00 81.19 89 GLY A N 1
ATOM 677 C CA . GLY A 1 89 ? 6.555 0.706 -11.164 1.00 81.19 89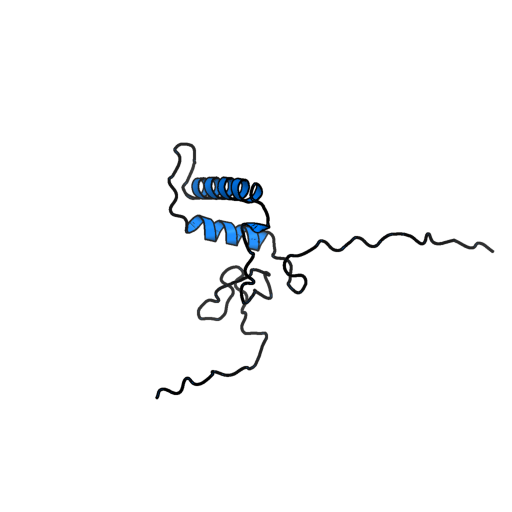 GLY A CA 1
ATOM 678 C C . GLY A 1 89 ? 6.404 0.014 -9.805 1.00 81.19 89 GLY A C 1
ATOM 679 O O . GLY A 1 89 ? 7.105 0.385 -8.868 1.00 81.19 89 GLY A O 1
ATOM 680 N N . ILE A 1 90 ? 5.517 -0.981 -9.670 1.00 84.75 90 ILE A N 1
ATOM 681 C CA . ILE A 1 90 ? 5.388 -1.750 -8.422 1.00 84.75 90 ILE A CA 1
ATOM 682 C C . ILE A 1 90 ? 6.689 -2.510 -8.144 1.00 84.75 90 ILE A C 1
ATOM 684 O O . ILE A 1 90 ? 7.264 -3.112 -9.054 1.00 84.75 90 ILE A O 1
ATOM 688 N N . LEU A 1 91 ? 7.135 -2.454 -6.889 1.00 82.81 91 LEU A N 1
ATOM 689 C CA . LEU A 1 91 ? 8.316 -3.143 -6.368 1.00 82.81 91 LEU A CA 1
ATOM 690 C C . LEU A 1 91 ? 7.954 -4.561 -5.916 1.00 82.81 91 LEU A C 1
ATOM 692 O O . LEU A 1 91 ? 6.829 -4.785 -5.475 1.00 82.81 91 LEU A O 1
ATOM 696 N N . GLY A 1 92 ? 8.897 -5.502 -6.007 1.00 73.88 92 GLY A N 1
ATOM 697 C CA . GLY A 1 92 ? 8.711 -6.866 -5.491 1.00 73.88 92 GLY A CA 1
ATOM 698 C C . GLY A 1 92 ? 7.591 -7.654 -6.183 1.00 73.88 92 GLY A C 1
ATOM 699 O O . GLY A 1 92 ? 6.984 -8.540 -5.584 1.00 73.88 92 GLY A O 1
ATOM 700 N N . VAL A 1 93 ? 7.267 -7.309 -7.435 1.00 68.69 93 VAL A N 1
ATOM 701 C CA . VAL A 1 93 ? 6.243 -8.009 -8.221 1.00 68.69 93 VAL A CA 1
ATOM 702 C C . VAL A 1 93 ? 6.707 -9.436 -8.483 1.00 68.69 93 VAL A C 1
ATOM 704 O O . VAL A 1 93 ? 7.668 -9.639 -9.221 1.00 68.69 93 VAL A O 1
ATOM 707 N N . GLN A 1 94 ? 5.975 -10.417 -7.954 1.00 69.94 94 GLN A N 1
ATOM 708 C CA . GLN A 1 94 ? 6.078 -11.782 -8.455 1.00 69.94 94 GLN A CA 1
ATOM 709 C C . GLN A 1 94 ? 5.476 -11.837 -9.860 1.00 69.94 94 GLN A C 1
ATOM 711 O O . GLN A 1 94 ? 4.335 -11.416 -10.082 1.00 69.94 94 GLN A O 1
ATOM 716 N N . THR A 1 95 ? 6.261 -12.314 -10.817 1.00 74.75 95 THR A N 1
ATOM 717 C CA . THR A 1 95 ? 5.765 -12.637 -12.151 1.00 74.75 95 THR A CA 1
ATOM 718 C C . THR A 1 95 ? 4.960 -13.927 -12.102 1.00 74.75 95 THR A C 1
ATOM 720 O O . THR A 1 95 ? 5.299 -14.836 -11.344 1.00 74.75 95 THR A O 1
ATOM 723 N N . ASP A 1 96 ? 3.899 -14.022 -12.904 1.00 79.38 96 ASP A N 1
ATOM 724 C CA . ASP A 1 96 ? 3.257 -15.319 -13.131 1.00 79.38 96 ASP A CA 1
ATOM 725 C C . ASP A 1 96 ? 4.219 -16.284 -13.859 1.00 79.38 96 ASP A C 1
ATOM 727 O O . ASP A 1 96 ? 5.320 -15.903 -14.269 1.00 79.38 96 ASP A O 1
ATOM 731 N N . ALA A 1 97 ? 3.809 -17.543 -14.042 1.00 77.81 97 ALA A N 1
ATOM 732 C CA . ALA A 1 97 ? 4.606 -18.537 -14.771 1.00 77.81 97 ALA A CA 1
ATOM 733 C C . ALA A 1 97 ? 4.927 -18.121 -16.225 1.00 77.81 97 ALA A C 1
ATOM 735 O O . ALA A 1 97 ? 5.825 -18.689 -16.840 1.00 77.81 97 ALA A O 1
ATOM 736 N N . GLY A 1 98 ? 4.208 -17.133 -16.769 1.00 79.88 98 GLY A N 1
ATOM 737 C CA . GLY A 1 98 ? 4.444 -16.544 -18.084 1.00 79.88 98 GLY A CA 1
ATOM 738 C C . GLY A 1 98 ? 5.273 -15.259 -18.055 1.00 79.88 98 GLY A C 1
ATOM 739 O O . GLY A 1 98 ? 5.402 -14.614 -19.091 1.00 79.88 98 GLY A O 1
ATOM 740 N N . GLY A 1 99 ? 5.819 -14.852 -16.904 1.00 81.75 99 GLY A N 1
ATOM 741 C CA . GLY A 1 99 ? 6.637 -13.646 -16.819 1.00 81.75 99 GLY A CA 1
ATOM 742 C C . GLY A 1 99 ? 5.854 -12.339 -16.740 1.00 81.75 99 GLY A C 1
ATOM 743 O O . GLY A 1 99 ? 6.443 -11.262 -16.865 1.00 81.75 99 GLY A O 1
ATOM 744 N N . ARG A 1 100 ? 4.531 -12.386 -16.557 1.00 85.62 100 ARG A N 1
ATOM 745 C CA . ARG A 1 100 ? 3.684 -11.190 -16.537 1.00 85.62 100 ARG A CA 1
ATOM 746 C C . ARG A 1 100 ? 3.580 -10.605 -15.150 1.00 85.62 100 ARG A C 1
ATOM 748 O O . ARG A 1 100 ? 3.448 -11.308 -14.150 1.00 85.62 100 ARG A O 1
ATOM 755 N N . CYS A 1 101 ? 3.570 -9.280 -15.094 1.00 83.12 101 CYS A N 1
ATOM 756 C CA . CYS A 1 101 ? 3.241 -8.552 -13.882 1.00 83.12 101 CYS A CA 1
ATOM 757 C C . CYS A 1 101 ? 1.812 -8.896 -13.442 1.00 83.12 101 CYS A C 1
ATOM 759 O O . CYS A 1 101 ? 0.855 -8.519 -14.115 1.00 83.12 101 CYS A O 1
ATOM 761 N N . ASN A 1 102 ? 1.655 -9.511 -12.272 1.00 83.00 102 ASN A N 1
ATOM 762 C CA . ASN A 1 102 ? 0.344 -9.833 -11.698 1.00 83.00 102 ASN A CA 1
ATOM 763 C C . ASN A 1 102 ? -0.527 -8.599 -11.359 1.00 83.00 102 ASN A C 1
ATOM 765 O O . ASN A 1 102 ? -1.708 -8.756 -11.068 1.00 83.00 102 ASN A O 1
ATOM 769 N N . ILE A 1 103 ? 0.029 -7.380 -11.408 1.00 84.88 103 ILE A N 1
ATOM 770 C CA . ILE A 1 103 ? -0.702 -6.125 -11.159 1.00 84.88 103 ILE A CA 1
ATOM 771 C C . ILE A 1 103 ? -1.190 -5.458 -12.449 1.00 84.88 103 ILE A C 1
ATOM 773 O O . ILE A 1 103 ? -2.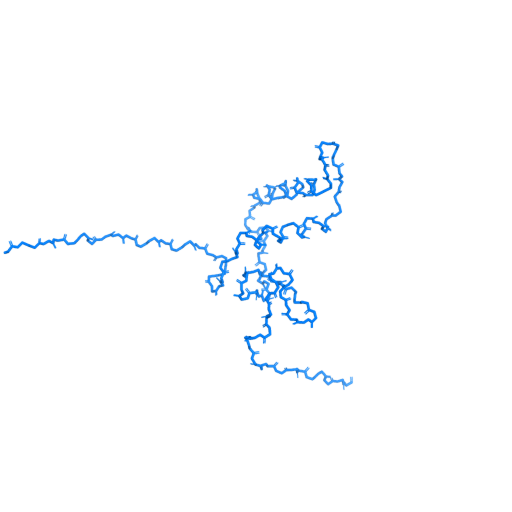314 -4.966 -12.500 1.00 84.88 103 ILE A O 1
ATOM 777 N N . CYS A 1 104 ? -0.346 -5.371 -13.483 1.00 83.00 104 CYS A N 1
ATOM 778 C CA . CYS A 1 104 ? -0.682 -4.641 -14.715 1.00 83.00 104 CYS A CA 1
ATOM 779 C C . CYS A 1 104 ? -0.770 -5.508 -15.975 1.00 83.00 104 CYS A C 1
ATOM 781 O O . CYS A 1 104 ? -1.121 -4.986 -17.029 1.00 83.00 104 CYS A O 1
ATOM 783 N N . GLY A 1 105 ? -0.447 -6.800 -15.880 1.00 85.44 105 GLY A N 1
ATOM 784 C CA . GLY A 1 105 ? -0.482 -7.758 -16.985 1.00 85.44 105 GLY A CA 1
ATOM 785 C C . GLY A 1 105 ? 0.660 -7.630 -17.997 1.00 85.44 105 GLY A C 1
ATOM 786 O O . GLY A 1 105 ? 0.670 -8.370 -18.970 1.00 85.44 105 GLY A O 1
ATOM 787 N N . HIS A 1 106 ? 1.607 -6.707 -17.799 1.00 85.31 106 HIS A N 1
ATOM 788 C CA . HIS A 1 106 ? 2.717 -6.496 -18.731 1.00 85.31 106 HIS A CA 1
ATOM 789 C C . HIS A 1 106 ? 3.749 -7.627 -18.662 1.00 85.31 106 HIS A C 1
ATOM 791 O O . HIS A 1 106 ? 4.183 -7.985 -17.563 1.00 85.31 106 HIS A O 1
ATOM 797 N N . ASP A 1 107 ? 4.169 -8.135 -19.821 1.00 86.19 107 ASP A N 1
ATOM 798 C CA . ASP A 1 107 ? 5.243 -9.122 -19.953 1.00 86.19 107 ASP A CA 1
ATOM 799 C C . ASP A 1 107 ? 6.593 -8.507 -19.552 1.00 86.19 107 ASP A C 1
ATOM 801 O O . ASP A 1 107 ? 7.078 -7.569 -20.182 1.00 86.19 107 ASP A O 1
ATOM 805 N N . GLN A 1 108 ? 7.223 -9.035 -18.501 1.00 75.50 108 GLN A N 1
ATOM 806 C CA . GLN A 1 108 ? 8.530 -8.556 -18.024 1.00 75.50 108 GLN A CA 1
ATOM 807 C C . GLN A 1 108 ? 9.698 -9.189 -18.794 1.00 75.50 108 GLN A C 1
ATOM 809 O O . GLN A 1 108 ? 10.836 -8.753 -18.655 1.00 75.50 108 GLN A O 1
ATOM 814 N N . HIS A 1 109 ? 9.430 -10.212 -19.612 1.00 69.19 109 HIS A N 1
ATOM 815 C CA . HIS A 1 109 ? 10.446 -10.988 -20.335 1.00 69.19 109 HIS A CA 1
ATOM 816 C C . HIS A 1 109 ? 11.065 -10.244 -21.532 1.00 69.19 109 HIS A C 1
ATOM 818 O O . HIS A 1 109 ? 12.007 -10.735 -22.147 1.00 69.19 109 HIS A O 1
ATOM 824 N N . SER A 1 110 ? 10.576 -9.049 -21.860 1.00 56.31 110 SER A N 1
ATOM 825 C CA . SER A 1 110 ? 10.953 -8.344 -23.091 1.00 56.31 110 SER A CA 1
ATOM 826 C C . SER A 1 110 ? 12.140 -7.383 -22.946 1.00 56.31 110 SER A C 1
ATOM 828 O O . SER A 1 110 ? 12.465 -6.683 -23.902 1.00 56.31 110 SER A O 1
ATOM 830 N N . ALA A 1 111 ? 12.801 -7.314 -21.785 1.00 53.12 111 ALA A N 1
ATOM 831 C CA . ALA A 1 111 ? 13.877 -6.347 -21.553 1.00 53.12 111 ALA A CA 1
ATOM 832 C C . ALA A 1 111 ? 15.045 -6.922 -20.733 1.00 53.12 111 ALA A C 1
ATOM 834 O O . ALA A 1 111 ? 15.302 -6.479 -19.618 1.00 53.12 111 ALA A O 1
ATOM 835 N N . GLY A 1 112 ? 15.776 -7.893 -21.286 1.00 49.47 112 GLY A N 1
ATOM 836 C CA . GLY A 1 112 ? 17.075 -8.289 -20.731 1.00 49.47 112 GLY A CA 1
ATOM 837 C C . GLY A 1 112 ? 17.495 -9.701 -21.104 1.00 49.47 112 GLY A C 1
ATOM 838 O O . GLY A 1 112 ? 17.244 -10.641 -20.359 1.00 49.47 112 GLY A O 1
ATOM 839 N N . GLY A 1 113 ? 18.146 -9.853 -22.256 1.00 52.03 113 GLY A N 1
ATOM 840 C CA . GLY A 1 113 ? 18.910 -11.060 -22.542 1.00 52.03 113 GLY A CA 1
ATOM 841 C C . GLY A 1 113 ? 20.070 -11.215 -21.557 1.00 52.03 113 GLY A C 1
ATOM 842 O O . GLY A 1 113 ? 20.805 -10.262 -21.331 1.00 52.03 113 GLY A O 1
ATOM 843 N N . GLY A 1 114 ? 20.226 -12.435 -21.041 1.00 53.00 114 GLY A N 1
ATOM 844 C CA . GLY A 1 114 ? 21.485 -12.986 -20.545 1.00 53.00 114 GLY A CA 1
ATOM 845 C C . GLY A 1 114 ? 21.947 -12.518 -19.167 1.00 53.00 114 GLY A C 1
ATOM 846 O O . GLY A 1 114 ? 22.597 -11.494 -19.056 1.00 53.00 114 GLY A O 1
ATOM 847 N N . GLU A 1 115 ? 21.768 -13.368 -18.158 1.00 47.81 115 GLU A N 1
ATOM 848 C CA . GLU A 1 115 ? 22.905 -13.920 -17.416 1.00 47.81 115 GLU A CA 1
ATOM 849 C C . GLU A 1 115 ? 22.506 -15.279 -16.834 1.00 47.81 115 GLU A C 1
ATOM 851 O O . GLU A 1 115 ? 21.359 -15.532 -16.471 1.00 47.81 115 GLU A O 1
ATOM 856 N N . GLN A 1 116 ? 23.443 -16.209 -16.943 1.00 50.41 116 GLN A N 1
ATOM 857 C CA . GLN A 1 116 ? 23.203 -17.636 -17.021 1.00 50.41 116 GLN A CA 1
ATOM 858 C C . GLN A 1 116 ? 22.922 -18.262 -15.659 1.00 50.41 116 GLN A C 1
ATOM 860 O O . GLN A 1 116 ? 23.516 -17.918 -14.643 1.00 50.41 116 GLN A O 1
ATOM 865 N N . SER A 1 117 ? 22.056 -19.270 -15.719 1.00 52.81 117 SER A N 1
ATOM 866 C CA . SER A 1 117 ? 21.951 -20.397 -14.804 1.00 52.81 117 SER A CA 1
ATOM 867 C C . SER A 1 117 ? 23.320 -20.812 -14.247 1.00 52.81 117 SER A C 1
ATOM 869 O O . SER A 1 117 ? 24.097 -21.496 -14.914 1.00 52.81 117 SER A O 1
ATOM 871 N N . GLY A 1 118 ? 23.601 -20.422 -13.005 1.00 48.72 118 GLY A N 1
ATOM 872 C CA . GLY A 1 118 ? 24.656 -21.022 -12.201 1.00 48.72 118 GLY A CA 1
ATOM 873 C C . GLY A 1 118 ? 24.278 -22.469 -11.909 1.00 48.72 118 GLY A C 1
ATOM 874 O O . GLY A 1 118 ? 23.461 -22.738 -11.034 1.00 48.72 118 GLY A O 1
ATOM 875 N N . SER A 1 119 ? 24.839 -23.382 -12.700 1.00 55.50 119 SER A N 1
ATOM 876 C CA . SER A 1 119 ? 24.798 -24.825 -12.487 1.00 55.50 119 SER A CA 1
ATOM 877 C C . SER A 1 119 ? 25.270 -25.144 -11.066 1.00 55.50 119 SER A C 1
ATOM 879 O O . SER A 1 119 ? 26.442 -24.955 -10.735 1.00 55.50 119 SER A O 1
ATOM 881 N N . LEU A 1 120 ? 24.348 -25.587 -10.210 1.00 63.66 120 LEU A N 1
ATOM 882 C CA . LEU A 1 120 ? 24.667 -26.096 -8.884 1.00 63.66 120 LEU A CA 1
ATOM 883 C C . LEU A 1 120 ? 25.264 -27.499 -9.073 1.00 63.66 120 LEU A C 1
ATOM 885 O O . LEU A 1 120 ? 24.533 -28.473 -9.247 1.00 63.66 120 LEU A O 1
ATOM 889 N N . MET A 1 121 ? 26.595 -27.600 -9.101 1.00 56.75 121 MET A N 1
ATOM 890 C CA . MET A 1 121 ? 27.267 -28.897 -9.036 1.00 56.75 121 MET A CA 1
ATOM 891 C C . MET A 1 121 ? 26.990 -29.527 -7.672 1.00 56.75 121 MET A C 1
ATOM 893 O O . MET A 1 121 ? 27.389 -29.002 -6.635 1.00 56.75 121 MET A O 1
ATOM 897 N N . THR A 1 122 ? 26.275 -30.646 -7.697 1.00 60.09 122 THR A N 1
ATOM 898 C CA . THR A 1 122 ? 26.146 -31.572 -6.575 1.00 60.09 122 THR A CA 1
ATOM 899 C C . THR A 1 122 ? 27.482 -32.297 -6.405 1.00 60.09 122 THR A C 1
ATOM 901 O O . THR A 1 122 ? 27.980 -32.885 -7.367 1.00 60.09 122 THR A O 1
ATOM 904 N N . LEU A 1 123 ? 28.054 -32.237 -5.204 1.00 68.88 123 LEU A N 1
ATOM 905 C CA . LEU A 1 123 ? 29.063 -33.180 -4.718 1.00 68.88 123 LEU A CA 1
ATOM 906 C C . LEU A 1 123 ? 28.443 -33.985 -3.578 1.00 68.88 123 LEU A C 1
ATOM 908 O O . LEU A 1 123 ? 27.710 -33.362 -2.775 1.00 68.88 123 LEU A O 1
#

Secondary structure (DSSP, 8-state):
--------------PPP-SSTTSPPPPHHHHHHHHHHHHTT------TT-SSHHHHHHHHHHHHHHHHHHS-TTSS-----S-B-TTT--BSPPB-TTSBBTTT--BGGGS------------

Foldseek 3Di:
DDDDDDDPDPPPPDDPDDPDPPADDADPLLVVQVLQVVLVPDPDDDDPPDPDSSRRSVVVVVVVVVVVVPDDPVVDDDDQAPDADRPRGHGPFDADVQCARPRPRDRPVPPDDDDDDPPDDDD